Protein AF-A0AAW0B1I1-F1 (afdb_monomer_lite)

Sequence (130 aa):
MSIHSRFLAHSRILTRIPTGNLPRPRKLSTVSPAPPNAPSHIRRNTFLAVTLFTAISAYTIGSLFPPPPVSLLFPCPAPPPPSDPNSPESQAYIADLEQQLVNLPLLQKLRESPDVHEWYEGRPFQKNNA

Radius of gyration: 44.17 Å; chains: 1; bounding box: 89×67×112 Å

pLDDT: mean 75.12, std 15.87, range [38.19, 96.69]

Secondary structure (DSSP, 8-state):
-------------------------------PPPPP-PPPHHHHHHHHHHHHHHHHHHHHHHHHS--HHHHHHSPPPPPPPPS-TTSHHHHHHHHHHHHHHHT-HHHHHHHTSTTHHHHTS--TT-----

Organism: NCBI:txid297713

Structure (mmCIF, N/CA/C/O backbone):
data_AF-A0AAW0B1I1-F1
#
_entry.id   AF-A0AAW0B1I1-F1
#
loop_
_atom_site.group_PDB
_atom_site.id
_atom_site.type_symbol
_atom_site.label_atom_id
_atom_site.label_alt_id
_atom_site.label_comp_id
_atom_site.label_asym_id
_atom_site.label_entity_id
_atom_site.label_seq_id
_atom_site.pdbx_PDB_ins_code
_atom_site.Cartn_x
_atom_site.Cartn_y
_atom_site.Cartn_z
_atom_site.occupancy
_atom_site.B_iso_or_equiv
_atom_site.auth_seq_id
_atom_site.auth_comp_id
_atom_site.auth_asym_id
_atom_site.auth_atom_id
_atom_site.pdbx_PDB_model_num
ATOM 1 N N . MET A 1 1 ? 24.475 -46.134 -42.202 1.00 45.03 1 MET A N 1
ATOM 2 C CA . MET A 1 1 ? 25.948 -46.278 -42.209 1.00 45.03 1 MET A CA 1
ATOM 3 C C . MET A 1 1 ? 26.363 -46.741 -43.594 1.00 45.03 1 MET A C 1
ATOM 5 O O . MET A 1 1 ? 25.943 -47.824 -43.955 1.00 45.03 1 MET A O 1
ATOM 9 N N . SER A 1 2 ? 27.093 -45.943 -44.376 1.00 38.19 2 SER A N 1
ATOM 10 C CA . SER A 1 2 ? 28.179 -46.430 -45.248 1.00 38.19 2 SER A CA 1
ATOM 11 C C . SER A 1 2 ? 28.756 -45.264 -46.051 1.00 38.19 2 SER A C 1
ATOM 13 O O . SER A 1 2 ? 28.039 -44.548 -46.744 1.00 38.19 2 SER A O 1
ATOM 15 N N . ILE A 1 3 ? 30.061 -45.075 -45.896 1.00 53.72 3 ILE A N 1
ATOM 16 C CA . ILE A 1 3 ? 30.907 -44.104 -46.579 1.00 53.72 3 ILE A CA 1
ATOM 17 C C . ILE A 1 3 ? 31.487 -44.820 -47.797 1.00 53.72 3 ILE A C 1
ATOM 19 O O . ILE A 1 3 ? 32.128 -45.860 -47.638 1.00 53.72 3 ILE A O 1
ATOM 23 N N . HIS A 1 4 ? 31.330 -44.258 -48.995 1.00 44.72 4 HIS A N 1
ATOM 24 C CA . HIS A 1 4 ? 32.096 -44.690 -50.163 1.00 44.72 4 HIS A CA 1
ATOM 25 C C . HIS A 1 4 ? 32.834 -43.520 -50.803 1.00 44.72 4 HIS A C 1
ATOM 27 O O . HIS A 1 4 ? 32.303 -42.724 -51.570 1.00 44.72 4 HIS A O 1
ATOM 33 N N . SER A 1 5 ? 34.108 -43.459 -50.442 1.00 50.38 5 SER A N 1
ATOM 34 C CA . SER A 1 5 ? 35.210 -42.891 -51.198 1.00 50.38 5 SER A CA 1
ATOM 35 C C . SER A 1 5 ? 35.617 -43.838 -52.338 1.00 50.38 5 SER A C 1
ATOM 37 O O . SER A 1 5 ? 35.646 -45.051 -52.132 1.00 50.38 5 SER A O 1
ATOM 39 N N . ARG A 1 6 ? 35.950 -43.277 -53.516 1.00 48.31 6 ARG A N 1
ATOM 40 C CA . ARG A 1 6 ? 36.874 -43.776 -54.577 1.00 48.31 6 ARG A CA 1
ATOM 41 C C . ARG A 1 6 ? 36.764 -42.828 -55.786 1.00 48.31 6 ARG A C 1
ATOM 43 O O . ARG A 1 6 ? 35.704 -42.722 -56.380 1.00 48.31 6 ARG A O 1
ATOM 50 N N . PHE A 1 7 ? 37.680 -41.875 -55.957 1.00 49.06 7 PHE A N 1
ATOM 51 C CA . PHE A 1 7 ? 38.948 -41.932 -56.710 1.00 49.06 7 PHE A CA 1
ATOM 52 C C . PHE A 1 7 ? 38.845 -42.349 -58.195 1.00 49.06 7 PHE A C 1
ATOM 54 O O . PHE A 1 7 ? 38.469 -43.471 -58.512 1.00 49.06 7 PHE A O 1
ATOM 61 N N . LEU A 1 8 ? 39.369 -41.434 -59.028 1.00 49.19 8 LEU A N 1
ATOM 62 C CA . LEU A 1 8 ? 39.986 -41.576 -60.358 1.00 49.19 8 LEU A CA 1
ATOM 63 C C . LEU A 1 8 ? 39.082 -41.609 -61.593 1.00 49.19 8 LEU A C 1
ATOM 65 O O . LEU A 1 8 ? 38.582 -42.647 -62.005 1.00 49.19 8 LEU A O 1
ATOM 69 N N . ALA A 1 9 ? 39.102 -40.488 -62.315 1.00 47.78 9 ALA A N 1
ATOM 70 C CA . ALA A 1 9 ? 39.114 -40.508 -63.769 1.00 47.78 9 ALA A CA 1
ATOM 71 C C . ALA A 1 9 ? 40.265 -39.626 -64.272 1.00 47.78 9 ALA A C 1
ATOM 73 O O . ALA A 1 9 ? 40.321 -38.424 -64.028 1.00 47.78 9 ALA A O 1
ATOM 74 N N . HIS A 1 10 ? 41.214 -40.287 -64.930 1.00 43.72 10 HIS A N 1
ATOM 75 C CA . HIS A 1 10 ? 42.269 -39.697 -65.738 1.00 43.72 10 HIS A CA 1
ATOM 76 C C . HIS A 1 10 ? 41.673 -38.987 -66.956 1.00 43.72 10 HIS A C 1
ATOM 78 O O . HIS A 1 10 ? 40.848 -39.571 -67.655 1.00 43.72 10 HIS A O 1
ATOM 84 N N . SER A 1 11 ? 42.216 -37.828 -67.324 1.00 51.34 11 SER A N 1
ATOM 85 C CA . SER A 1 11 ? 42.141 -37.362 -68.712 1.00 51.34 11 SER A CA 1
ATOM 86 C C . SER A 1 11 ? 43.290 -36.417 -69.061 1.00 51.34 11 SER A C 1
ATOM 88 O O . SER A 1 11 ? 43.287 -35.237 -68.734 1.00 51.34 11 SER A O 1
ATOM 90 N N . ARG A 1 12 ? 44.278 -37.040 -69.707 1.00 48.59 12 ARG A N 1
ATOM 91 C CA . ARG A 1 12 ? 45.106 -36.615 -70.847 1.00 48.59 12 ARG A CA 1
ATOM 92 C C . ARG A 1 12 ? 45.430 -35.125 -71.034 1.00 48.59 12 ARG A C 1
ATOM 94 O O . ARG A 1 12 ? 44.590 -34.288 -71.336 1.00 48.59 12 ARG A O 1
ATOM 101 N N . ILE A 1 13 ? 46.742 -34.912 -71.011 1.00 57.28 13 ILE A N 1
ATOM 102 C CA . ILE A 1 13 ? 47.537 -33.797 -71.521 1.00 57.28 13 ILE A CA 1
ATOM 103 C C . ILE A 1 13 ? 47.164 -33.446 -72.968 1.00 57.28 13 ILE A C 1
ATOM 105 O O . ILE A 1 13 ? 47.219 -34.309 -73.843 1.00 57.28 13 ILE A O 1
ATOM 109 N N . LEU A 1 14 ? 46.928 -32.158 -73.223 1.00 57.06 14 LEU A N 1
ATOM 110 C CA . LEU A 1 14 ? 47.263 -31.511 -74.491 1.00 57.06 14 LEU A CA 1
ATOM 111 C C . LEU A 1 14 ? 47.944 -30.173 -74.193 1.00 57.06 14 LEU A C 1
ATO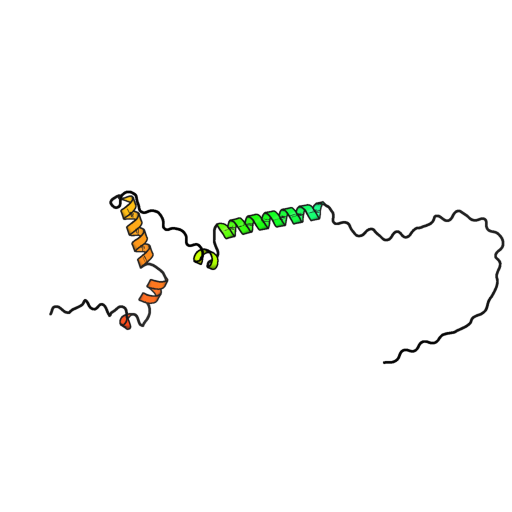M 113 O O . LEU A 1 14 ? 47.337 -29.208 -73.734 1.00 57.06 14 LEU A O 1
ATOM 117 N N . THR A 1 15 ? 49.247 -30.159 -74.438 1.00 55.84 15 THR A N 1
ATOM 118 C CA . THR A 1 15 ? 50.128 -28.999 -74.451 1.00 55.84 15 THR A CA 1
ATOM 119 C C . THR A 1 15 ? 49.766 -28.095 -75.626 1.00 55.84 15 THR A C 1
ATOM 121 O O . THR A 1 15 ? 49.928 -28.460 -76.788 1.00 55.84 15 THR A O 1
ATOM 124 N N . ARG A 1 16 ? 49.310 -26.877 -75.329 1.00 45.31 16 ARG A N 1
ATOM 125 C CA . ARG A 1 16 ? 49.241 -25.785 -76.304 1.00 45.31 16 ARG A CA 1
ATOM 126 C C . ARG A 1 16 ? 50.045 -24.625 -75.736 1.00 45.31 16 ARG A C 1
ATOM 128 O O . ARG A 1 16 ? 49.698 -24.103 -74.684 1.00 45.31 16 ARG A O 1
ATOM 135 N N . ILE A 1 17 ? 51.140 -24.276 -76.404 1.00 62.25 17 ILE A N 1
ATOM 136 C CA . ILE A 1 17 ? 51.983 -23.124 -76.073 1.00 62.25 17 ILE A CA 1
ATOM 137 C C . ILE A 1 17 ? 51.403 -21.922 -76.830 1.00 62.25 17 ILE A C 1
ATOM 139 O O . ILE A 1 17 ? 51.492 -21.905 -78.059 1.00 62.25 17 ILE A O 1
ATOM 143 N N . PRO A 1 18 ? 50.781 -20.934 -76.162 1.00 60.03 18 PRO A N 1
ATOM 144 C CA . PRO A 1 18 ? 50.466 -19.669 -76.799 1.00 60.03 18 PRO A CA 1
ATOM 145 C C . PRO A 1 18 ? 51.713 -18.781 -76.818 1.00 60.03 18 PRO A C 1
ATOM 147 O O . PRO A 1 18 ? 52.298 -18.441 -75.790 1.00 60.03 18 PRO A O 1
ATOM 150 N N . THR A 1 19 ? 52.106 -18.419 -78.030 1.00 60.44 19 THR A N 1
ATOM 151 C CA . THR A 1 19 ? 53.072 -17.379 -78.351 1.00 60.44 19 THR A CA 1
ATOM 152 C C . THR A 1 19 ? 52.604 -16.013 -77.837 1.00 60.44 19 THR A C 1
ATOM 154 O O . THR A 1 19 ? 51.440 -15.647 -77.963 1.00 60.44 19 THR A O 1
ATOM 157 N N . GLY A 1 20 ? 53.555 -15.293 -77.235 1.00 57.00 20 GLY A N 1
ATOM 158 C CA . GLY A 1 20 ? 53.631 -13.843 -77.033 1.00 57.00 20 GLY A CA 1
ATOM 159 C C . GLY A 1 20 ? 52.341 -13.025 -76.970 1.00 57.00 20 GLY A C 1
ATOM 160 O O . GLY A 1 20 ? 51.824 -12.597 -77.993 1.00 57.00 20 GLY A O 1
ATOM 161 N N . ASN A 1 21 ? 51.955 -12.644 -75.752 1.00 55.19 21 ASN A N 1
ATOM 162 C CA . ASN A 1 21 ? 51.314 -11.358 -75.487 1.00 55.19 21 ASN A CA 1
ATOM 163 C C . ASN A 1 21 ? 51.967 -10.753 -74.241 1.00 55.19 21 ASN A C 1
ATOM 165 O O . ASN A 1 21 ? 52.021 -11.388 -73.187 1.00 55.19 21 ASN A O 1
ATOM 169 N N . LEU A 1 22 ? 52.503 -9.540 -74.384 1.00 67.19 22 LEU A N 1
ATOM 170 C CA . LEU A 1 22 ? 53.145 -8.794 -73.303 1.00 67.19 22 LEU A CA 1
ATOM 171 C C . LEU A 1 22 ? 52.166 -8.622 -72.123 1.00 67.19 22 LEU A C 1
ATOM 173 O O . LEU A 1 22 ? 50.988 -8.322 -72.346 1.00 67.19 22 LEU A O 1
ATOM 177 N N . PRO A 1 23 ? 52.614 -8.796 -70.867 1.00 56.56 23 PRO A N 1
ATOM 178 C CA . PRO A 1 23 ? 51.740 -8.688 -69.711 1.00 56.56 23 PRO A CA 1
ATOM 179 C C . PRO A 1 23 ? 51.310 -7.232 -69.505 1.00 56.56 23 PRO A C 1
ATOM 181 O O . PRO A 1 23 ? 52.054 -6.394 -69.001 1.00 56.56 23 PRO A O 1
ATOM 184 N N . ARG A 1 24 ? 50.058 -6.937 -69.859 1.00 65.75 24 ARG A N 1
ATOM 185 C CA . ARG A 1 24 ? 49.326 -5.776 -69.343 1.00 65.75 24 ARG A CA 1
ATOM 186 C C . ARG A 1 24 ? 49.258 -5.911 -67.813 1.00 65.75 24 ARG A C 1
ATOM 188 O O . ARG A 1 24 ? 48.870 -6.985 -67.346 1.00 65.75 24 ARG A O 1
ATOM 195 N N . PRO A 1 25 ? 49.594 -4.880 -67.018 1.00 60.81 25 PRO A N 1
ATOM 196 C CA . PRO A 1 25 ? 49.543 -4.984 -65.565 1.00 60.81 25 PRO A CA 1
ATOM 197 C C . PRO A 1 25 ? 48.112 -5.306 -65.120 1.00 60.81 25 PRO A C 1
ATOM 199 O O . PRO A 1 25 ? 47.187 -4.503 -65.266 1.00 60.81 25 PRO A O 1
ATOM 202 N N . ARG A 1 26 ? 47.931 -6.526 -64.605 1.00 60.88 26 ARG A N 1
ATOM 203 C CA . ARG A 1 26 ? 46.714 -6.982 -63.931 1.00 60.88 26 ARG A CA 1
ATOM 204 C C . ARG A 1 26 ? 46.569 -6.157 -62.656 1.00 60.88 26 ARG A C 1
ATOM 206 O O . ARG A 1 26 ? 47.389 -6.278 -61.751 1.00 60.88 26 ARG A O 1
ATOM 213 N N . LYS A 1 27 ? 45.523 -5.335 -62.567 1.00 61.44 27 LYS A N 1
ATOM 214 C CA . LYS A 1 27 ? 45.090 -4.796 -61.275 1.00 61.44 27 LYS A CA 1
ATOM 215 C C . LYS A 1 27 ? 44.652 -5.981 -60.412 1.00 61.44 27 LYS A C 1
ATOM 217 O O . LYS A 1 27 ? 43.741 -6.713 -60.792 1.00 61.44 27 LYS A O 1
ATOM 222 N N . LEU A 1 28 ? 45.344 -6.192 -59.294 1.00 64.69 28 LEU A N 1
ATOM 223 C CA . LEU A 1 28 ? 44.969 -7.157 -58.267 1.00 64.69 28 LEU A CA 1
ATOM 224 C C . LEU A 1 28 ? 43.636 -6.706 -57.649 1.00 64.69 28 LEU A C 1
ATOM 226 O O . LEU A 1 28 ? 43.588 -5.715 -56.924 1.00 64.69 28 LEU A O 1
ATOM 230 N N . SER A 1 29 ? 42.551 -7.416 -57.938 1.00 59.50 29 SER A N 1
ATOM 231 C CA . SER A 1 29 ? 41.303 -7.291 -57.186 1.00 59.50 29 SER A CA 1
ATOM 232 C C . SER A 1 29 ? 41.403 -8.197 -55.964 1.00 59.50 29 SER A C 1
ATOM 234 O O . SER A 1 29 ? 41.075 -9.379 -56.028 1.00 59.50 29 SER A O 1
ATOM 236 N N . THR A 1 30 ? 41.896 -7.653 -54.852 1.00 62.72 30 THR A N 1
ATOM 237 C CA . THR A 1 30 ? 41.700 -8.269 -53.537 1.00 62.72 30 THR A CA 1
ATOM 238 C C . THR A 1 30 ? 40.200 -8.261 -53.250 1.00 62.72 30 THR A C 1
ATOM 240 O O . THR A 1 30 ? 39.590 -7.197 -53.142 1.00 62.72 30 THR A O 1
ATOM 243 N N . VAL A 1 31 ? 39.590 -9.444 -53.145 1.00 65.94 31 VAL A N 1
ATOM 244 C CA . VAL A 1 31 ? 38.289 -9.595 -52.485 1.00 65.94 31 VAL A CA 1
ATOM 245 C C . VAL A 1 31 ? 38.554 -9.376 -51.002 1.00 65.94 31 VAL A C 1
ATOM 247 O O . VAL A 1 31 ? 38.987 -10.276 -50.288 1.00 65.9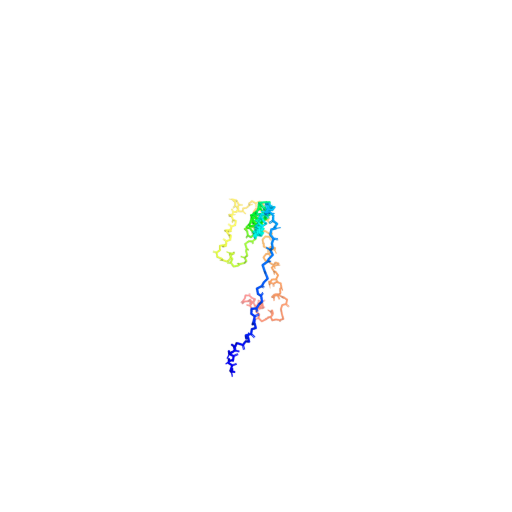4 31 VAL A O 1
ATOM 250 N N . SER A 1 32 ? 38.386 -8.134 -50.559 1.00 61.44 32 SER A N 1
ATOM 251 C CA . SER A 1 32 ? 38.333 -7.818 -49.138 1.00 61.44 32 SER A CA 1
ATOM 252 C C . SER A 1 32 ? 37.014 -8.388 -48.601 1.00 61.44 32 SER A C 1
ATOM 254 O O . SER A 1 32 ? 35.963 -8.048 -49.155 1.00 61.44 32 SER A O 1
ATOM 256 N N . PRO A 1 33 ? 37.018 -9.281 -47.591 1.00 68.38 33 PRO A N 1
ATOM 257 C CA . PRO A 1 33 ? 35.781 -9.640 -46.914 1.00 68.38 33 PRO A CA 1
ATOM 258 C C . PRO A 1 33 ? 35.189 -8.355 -46.334 1.00 68.38 33 PRO A C 1
ATOM 260 O O . PRO A 1 33 ? 35.897 -7.586 -45.684 1.00 68.38 33 PRO A O 1
ATOM 263 N N . ALA A 1 34 ? 33.912 -8.101 -46.628 1.00 67.69 34 ALA A N 1
ATOM 264 C CA . ALA A 1 34 ? 33.212 -6.928 -46.125 1.00 67.69 34 ALA A CA 1
ATOM 265 C C . ALA A 1 34 ? 33.439 -6.808 -44.605 1.00 67.69 34 ALA A C 1
ATOM 267 O O . ALA A 1 34 ? 33.306 -7.817 -43.902 1.00 67.69 34 ALA A O 1
ATOM 268 N N . PRO A 1 35 ? 33.805 -5.623 -44.083 1.00 67.69 35 PRO A N 1
ATOM 269 C CA . PRO A 1 35 ? 33.962 -5.452 -42.648 1.00 67.69 35 PRO A CA 1
ATOM 270 C C . PRO A 1 35 ? 32.636 -5.818 -41.961 1.00 67.69 35 PRO A C 1
ATOM 272 O O . PRO A 1 35 ? 31.574 -5.441 -42.469 1.00 67.69 35 PRO A O 1
ATOM 275 N N . PRO A 1 36 ? 32.653 -6.551 -40.831 1.00 69.69 36 PRO A N 1
ATOM 276 C CA . PRO A 1 36 ? 31.437 -6.776 -40.063 1.00 69.69 36 PRO A CA 1
ATOM 277 C C . PRO A 1 36 ? 30.844 -5.409 -39.723 1.00 69.69 36 PRO A C 1
ATOM 279 O O . PRO A 1 36 ? 31.567 -4.534 -39.249 1.00 69.69 36 PRO A O 1
ATOM 282 N N . ASN A 1 37 ? 29.556 -5.210 -40.022 1.00 64.81 37 ASN A N 1
ATOM 283 C CA . ASN A 1 37 ? 28.835 -3.963 -39.774 1.00 64.81 37 ASN A CA 1
ATOM 284 C C . ASN A 1 37 ? 29.066 -3.513 -38.324 1.00 64.81 37 ASN A C 1
ATOM 286 O O . ASN A 1 37 ? 28.432 -4.026 -37.401 1.00 64.81 37 ASN A O 1
ATOM 290 N N . ALA A 1 38 ? 29.994 -2.576 -38.119 1.00 66.00 38 ALA A N 1
ATOM 291 C CA . ALA A 1 38 ? 30.262 -2.023 -36.807 1.00 66.00 38 ALA A CA 1
ATOM 292 C C . ALA A 1 38 ? 28.976 -1.318 -36.352 1.00 66.00 38 ALA A C 1
ATOM 294 O O . ALA A 1 38 ? 28.449 -0.485 -37.099 1.00 66.00 38 ALA A O 1
ATOM 295 N N . PRO A 1 39 ? 28.415 -1.662 -35.180 1.00 63.16 39 PRO A N 1
ATOM 296 C CA . PRO A 1 39 ? 27.209 -1.009 -34.704 1.00 63.16 39 PRO A CA 1
ATOM 297 C C . PRO A 1 39 ? 27.491 0.487 -34.618 1.00 63.16 39 PRO A C 1
ATOM 299 O O . PRO A 1 39 ? 28.443 0.913 -33.960 1.00 63.16 39 PRO A O 1
ATOM 302 N N . SER A 1 40 ? 26.687 1.287 -35.320 1.00 72.19 40 SER A N 1
ATOM 303 C CA . SER A 1 40 ? 26.876 2.731 -35.319 1.00 72.19 40 SER A CA 1
ATOM 304 C C . SER A 1 40 ? 26.815 3.234 -33.876 1.00 72.19 40 SER A C 1
ATOM 306 O O . SER A 1 40 ? 25.918 2.863 -33.115 1.00 72.19 40 SER A O 1
ATOM 308 N N . HIS A 1 41 ? 27.779 4.069 -33.479 1.00 74.25 41 HIS A N 1
ATOM 309 C CA . HIS A 1 41 ? 27.875 4.624 -32.121 1.00 74.25 41 HIS A CA 1
ATOM 310 C C . HIS A 1 41 ? 26.552 5.243 -31.639 1.00 74.25 41 HIS A C 1
ATOM 312 O O . HIS A 1 41 ? 26.230 5.187 -30.456 1.00 74.25 41 HIS A O 1
ATOM 318 N N . ILE A 1 42 ? 25.749 5.744 -32.582 1.00 76.44 42 ILE A N 1
ATOM 319 C CA . ILE A 1 42 ? 24.394 6.254 -32.370 1.00 76.44 42 ILE A CA 1
ATOM 320 C C . ILE A 1 42 ? 23.480 5.179 -31.764 1.00 76.44 42 ILE A C 1
ATOM 322 O O . ILE A 1 42 ? 22.884 5.421 -30.722 1.00 76.44 42 ILE A O 1
ATOM 326 N N . ARG A 1 43 ? 23.417 3.966 -32.336 1.00 81.19 43 ARG A N 1
ATOM 327 C CA . ARG A 1 43 ? 22.556 2.879 -31.825 1.00 81.19 43 ARG A CA 1
ATOM 328 C C . ARG A 1 43 ? 22.950 2.445 -30.415 1.00 81.19 43 ARG A C 1
ATOM 330 O O . ARG A 1 43 ? 22.080 2.184 -29.589 1.00 81.19 43 ARG A O 1
ATOM 337 N N . ARG A 1 44 ? 24.255 2.407 -30.126 1.00 83.62 44 ARG A N 1
ATOM 338 C CA . ARG A 1 44 ? 24.772 2.080 -28.790 1.00 83.62 44 ARG A CA 1
ATOM 339 C C . ARG A 1 44 ? 24.389 3.147 -27.765 1.00 83.62 44 ARG A C 1
ATOM 341 O O . ARG A 1 44 ? 23.916 2.805 -26.687 1.00 83.62 44 ARG A O 1
ATOM 348 N N . ASN A 1 45 ? 24.560 4.425 -28.103 1.00 87.12 45 ASN A N 1
ATOM 349 C CA . ASN A 1 45 ? 24.229 5.525 -27.198 1.00 87.12 45 ASN A CA 1
ATOM 350 C C . ASN A 1 45 ? 22.718 5.616 -26.946 1.00 87.12 45 ASN A C 1
ATOM 352 O O . ASN A 1 45 ? 22.311 5.827 -25.807 1.00 87.12 45 ASN A O 1
ATOM 356 N N . THR A 1 46 ? 21.885 5.384 -27.966 1.00 88.94 46 THR A N 1
ATOM 357 C CA . THR A 1 46 ? 20.426 5.313 -27.796 1.00 88.94 46 THR A CA 1
ATOM 358 C C . THR A 1 46 ? 20.023 4.154 -26.887 1.00 88.94 46 THR A C 1
ATOM 360 O O . THR A 1 46 ? 19.218 4.351 -25.984 1.00 88.94 46 THR A O 1
ATOM 363 N N . PHE A 1 47 ? 20.607 2.964 -27.064 1.00 92.31 47 PHE A N 1
ATOM 364 C CA . PHE A 1 47 ? 20.317 1.816 -26.200 1.00 92.31 47 PHE A CA 1
ATOM 365 C C . PHE A 1 47 ? 20.684 2.082 -24.732 1.00 92.31 47 PHE A C 1
ATOM 367 O O . PHE A 1 47 ? 19.895 1.789 -23.833 1.00 92.31 47 PHE A O 1
ATOM 374 N N . LEU A 1 48 ? 21.851 2.688 -24.487 1.00 92.81 48 LEU A N 1
ATOM 375 C CA . LEU A 1 48 ? 22.272 3.079 -23.140 1.00 92.81 48 LEU A CA 1
ATOM 376 C C . LEU A 1 48 ? 21.325 4.119 -22.528 1.00 92.81 48 LEU A C 1
ATOM 378 O O . LEU A 1 48 ? 20.913 3.959 -21.382 1.00 92.81 48 LEU A O 1
ATOM 382 N N . ALA A 1 49 ? 20.940 5.142 -23.295 1.00 93.56 49 ALA A N 1
ATOM 383 C CA . ALA A 1 49 ? 20.021 6.178 -22.830 1.00 93.56 49 ALA A CA 1
ATOM 384 C C . ALA A 1 49 ? 18.643 5.606 -22.467 1.00 93.56 49 ALA A C 1
ATOM 386 O O . ALA A 1 49 ? 18.120 5.910 -21.397 1.00 93.56 49 ALA A O 1
ATOM 387 N N . VAL A 1 50 ? 18.086 4.733 -23.313 1.00 96.00 50 VAL A N 1
ATOM 388 C CA . VAL A 1 50 ? 16.804 4.064 -23.046 1.00 96.00 50 VAL A CA 1
ATOM 389 C C . VAL A 1 50 ? 16.906 3.189 -21.801 1.00 96.00 50 VAL A C 1
ATOM 391 O O . VAL A 1 50 ? 16.061 3.296 -20.922 1.00 96.00 50 VAL A O 1
ATOM 394 N N . THR A 1 51 ? 17.963 2.385 -21.676 1.00 95.62 51 THR A N 1
ATOM 395 C CA . THR A 1 51 ? 18.142 1.490 -20.521 1.00 95.62 51 THR A CA 1
ATOM 396 C C . THR A 1 51 ? 18.237 2.271 -19.212 1.00 95.62 51 THR A C 1
ATOM 398 O O . THR A 1 51 ? 17.576 1.917 -18.239 1.00 95.62 51 THR A O 1
ATOM 401 N N . LEU A 1 52 ? 19.019 3.355 -19.187 1.00 96.69 52 LEU A N 1
ATOM 402 C CA . LEU A 1 52 ? 19.141 4.217 -18.010 1.00 96.69 52 LEU A CA 1
ATOM 403 C C . LEU A 1 52 ? 17.812 4.884 -17.663 1.00 96.69 52 LEU A C 1
ATOM 405 O O . LEU A 1 52 ? 17.412 4.877 -16.501 1.00 96.69 52 LEU A O 1
ATOM 409 N N . PHE A 1 53 ? 17.107 5.418 -18.661 1.00 96.50 53 PHE A N 1
ATOM 410 C CA . PHE A 1 53 ? 15.808 6.041 -18.443 1.00 96.50 53 PHE A CA 1
ATOM 411 C C . PHE A 1 53 ? 14.791 5.039 -17.889 1.00 96.50 53 PHE A C 1
ATOM 413 O O . PHE A 1 53 ? 14.132 5.313 -16.888 1.00 96.50 53 PHE A O 1
ATOM 420 N N . THR A 1 54 ? 14.717 3.844 -18.479 1.00 95.69 54 THR A N 1
ATOM 421 C CA . THR A 1 54 ? 13.853 2.770 -17.993 1.00 95.69 54 THR A CA 1
ATOM 422 C C . THR A 1 54 ? 14.227 2.364 -16.571 1.00 95.69 54 THR A C 1
ATOM 424 O O . THR A 1 54 ? 13.339 2.283 -15.729 1.00 95.69 54 THR A O 1
ATOM 427 N N . ALA A 1 55 ? 15.512 2.192 -16.257 1.00 93.75 55 ALA A N 1
ATOM 428 C CA . ALA A 1 55 ? 15.955 1.842 -14.909 1.00 93.75 55 ALA A CA 1
ATOM 429 C C . ALA A 1 55 ? 15.574 2.910 -13.869 1.00 93.75 55 ALA A C 1
ATOM 431 O O . ALA A 1 55 ? 15.035 2.570 -12.818 1.00 93.75 55 ALA A O 1
ATOM 432 N N . ILE A 1 56 ? 15.781 4.195 -14.175 1.00 95.75 56 ILE A N 1
ATOM 433 C CA . ILE A 1 56 ? 15.399 5.305 -13.289 1.00 95.75 56 ILE A CA 1
ATOM 434 C C . ILE A 1 56 ? 13.875 5.357 -13.121 1.00 95.75 56 ILE A C 1
ATOM 436 O O . ILE A 1 56 ? 13.384 5.490 -12.000 1.00 95.75 56 ILE A O 1
ATOM 440 N N . SER A 1 57 ? 13.109 5.204 -14.205 1.00 94.12 57 SER A N 1
ATOM 441 C CA . SER A 1 57 ? 11.641 5.177 -14.139 1.00 94.12 57 SER A CA 1
ATOM 442 C C . SER A 1 57 ? 11.115 3.991 -13.321 1.00 94.12 57 SER A C 1
ATOM 444 O O . SER A 1 57 ? 10.241 4.154 -12.477 1.00 94.12 57 SER A O 1
ATOM 446 N N . ALA A 1 58 ? 11.698 2.804 -13.491 1.00 90.25 58 ALA A N 1
ATOM 447 C CA . ALA A 1 58 ? 11.308 1.613 -12.749 1.00 90.25 58 ALA A CA 1
ATOM 448 C C . ALA A 1 58 ? 11.674 1.737 -11.264 1.00 90.25 58 ALA A C 1
ATOM 450 O O . ALA A 1 58 ? 10.873 1.378 -10.406 1.00 90.25 58 ALA A O 1
ATOM 451 N N . TYR A 1 59 ? 12.848 2.296 -10.953 1.00 88.75 59 TYR A N 1
ATOM 452 C CA . TYR A 1 59 ? 13.273 2.559 -9.579 1.00 88.75 59 TYR A CA 1
ATOM 453 C C . TYR A 1 59 ? 12.378 3.593 -8.892 1.00 88.75 59 TYR A C 1
ATOM 455 O O . TYR A 1 59 ? 11.957 3.389 -7.759 1.00 88.75 59 TYR A O 1
ATOM 463 N N . THR A 1 60 ? 12.050 4.688 -9.577 1.00 93.19 60 THR A N 1
ATOM 464 C CA . THR A 1 60 ? 11.177 5.733 -9.022 1.00 93.19 60 THR A CA 1
ATOM 465 C C . THR A 1 60 ? 9.764 5.212 -8.773 1.00 93.19 60 THR A C 1
ATOM 467 O O . THR A 1 60 ? 9.255 5.380 -7.668 1.00 93.19 60 THR A O 1
ATOM 470 N N . ILE A 1 61 ? 9.158 4.511 -9.738 1.00 91.00 61 ILE A N 1
ATOM 471 C CA . ILE A 1 61 ? 7.817 3.924 -9.576 1.00 91.00 61 ILE A CA 1
ATOM 472 C C . ILE A 1 61 ? 7.817 2.836 -8.492 1.00 91.00 61 ILE A C 1
ATOM 474 O O . ILE A 1 61 ? 6.936 2.835 -7.636 1.00 91.00 61 ILE A O 1
ATOM 478 N N . GLY A 1 62 ? 8.811 1.942 -8.487 1.00 82.19 62 GLY A N 1
ATOM 479 C CA . GLY A 1 62 ? 8.915 0.865 -7.496 1.00 82.19 62 GLY A CA 1
ATOM 480 C C . GLY A 1 62 ? 9.243 1.349 -6.080 1.00 82.19 62 GLY A C 1
ATOM 481 O O . GLY A 1 62 ? 8.869 0.692 -5.114 1.00 82.19 62 GLY A O 1
ATOM 482 N N . SER A 1 63 ? 9.912 2.497 -5.947 1.00 82.75 63 SER A N 1
ATOM 483 C CA . SER A 1 63 ? 10.178 3.137 -4.653 1.00 82.75 63 SER A CA 1
ATOM 484 C C . SER A 1 63 ? 8.942 3.862 -4.110 1.00 82.75 63 SER A C 1
ATOM 486 O O . SER A 1 63 ? 8.653 3.771 -2.920 1.00 82.75 63 SER A O 1
ATOM 488 N N . LEU A 1 64 ? 8.175 4.540 -4.978 1.00 84.12 64 LEU A N 1
ATOM 489 C CA . LEU A 1 64 ? 6.947 5.238 -4.576 1.00 84.12 64 LEU A CA 1
ATOM 490 C C . LEU A 1 64 ? 5.817 4.262 -4.209 1.00 84.12 64 LEU A C 1
ATOM 492 O O . LEU A 1 64 ? 5.013 4.545 -3.325 1.00 84.12 64 LEU A O 1
ATOM 496 N N . PHE A 1 65 ? 5.774 3.112 -4.881 1.00 78.88 65 PHE A N 1
ATOM 497 C CA . PHE A 1 65 ? 4.810 2.045 -4.637 1.00 78.88 65 PHE A CA 1
ATOM 498 C C . PHE A 1 65 ? 5.558 0.746 -4.330 1.00 78.88 65 PHE A C 1
ATOM 500 O O . PHE A 1 65 ? 5.708 -0.093 -5.226 1.00 78.88 65 PHE A O 1
ATOM 507 N N . PRO A 1 66 ? 6.053 0.567 -3.087 1.00 78.94 66 PRO A N 1
ATOM 508 C CA . PRO A 1 66 ? 6.743 -0.657 -2.726 1.00 78.94 66 PRO A CA 1
ATOM 509 C C . PRO A 1 66 ? 5.802 -1.846 -2.965 1.00 78.94 66 PRO A C 1
ATOM 511 O O . PRO A 1 66 ? 4.658 -1.834 -2.500 1.00 78.94 66 PRO A O 1
ATOM 514 N N . PRO A 1 67 ? 6.236 -2.872 -3.714 1.00 79.44 67 PRO A N 1
ATOM 515 C CA . PRO A 1 67 ? 5.409 -4.043 -3.940 1.00 79.44 67 PRO A CA 1
ATOM 516 C C . PRO A 1 67 ? 5.132 -4.751 -2.600 1.00 79.44 67 PRO A C 1
ATOM 518 O O . PRO A 1 67 ? 6.000 -4.739 -1.719 1.00 79.44 67 PRO A O 1
ATOM 521 N N . PRO A 1 68 ? 3.975 -5.425 -2.443 1.00 75.88 68 PRO A N 1
ATOM 522 C CA . PRO A 1 68 ? 3.519 -5.954 -1.153 1.00 75.88 68 PRO A CA 1
ATOM 523 C C . PRO A 1 68 ? 4.554 -6.765 -0.349 1.00 75.88 68 PRO A C 1
ATOM 525 O O . PRO A 1 68 ? 4.623 -6.578 0.865 1.00 75.88 68 PRO A O 1
ATOM 528 N N . PRO A 1 69 ? 5.411 -7.612 -0.960 1.00 79.50 69 PRO A N 1
ATOM 529 C CA . PRO A 1 69 ? 6.431 -8.349 -0.211 1.00 79.50 69 PRO A CA 1
ATOM 530 C C . PRO A 1 69 ? 7.471 -7.449 0.471 1.00 79.50 69 PRO A C 1
ATOM 532 O O . PRO A 1 69 ? 7.945 -7.771 1.555 1.00 79.50 69 PRO A O 1
ATOM 535 N N . VAL A 1 70 ? 7.825 -6.318 -0.145 1.00 77.81 70 VAL A N 1
ATOM 536 C CA . VAL A 1 70 ? 8.812 -5.375 0.404 1.00 77.81 70 VAL A CA 1
ATOM 537 C C . VAL A 1 70 ? 8.194 -4.569 1.545 1.00 77.81 70 VAL A C 1
ATOM 539 O O . VAL A 1 70 ? 8.847 -4.367 2.566 1.00 77.81 70 VAL A O 1
ATOM 542 N N . SER A 1 71 ? 6.918 -4.192 1.421 1.00 77.06 71 SER A N 1
ATOM 543 C CA . SER A 1 71 ? 6.165 -3.524 2.491 1.00 77.06 71 SER A CA 1
ATOM 544 C C . SER A 1 71 ? 5.997 -4.388 3.745 1.00 77.06 71 SER A C 1
ATOM 546 O O . SER A 1 71 ? 5.895 -3.844 4.839 1.00 77.06 71 SER A O 1
ATOM 548 N N . LEU A 1 72 ? 5.989 -5.721 3.609 1.00 78.56 72 LEU A N 1
ATOM 549 C CA . LEU A 1 72 ? 5.961 -6.636 4.757 1.00 78.56 72 LEU A CA 1
ATOM 550 C C . LEU A 1 72 ? 7.297 -6.682 5.510 1.00 78.56 72 LEU A C 1
ATOM 552 O O . LEU A 1 72 ? 7.301 -6.820 6.730 1.00 78.56 72 LEU A O 1
ATOM 556 N N . LEU A 1 73 ? 8.424 -6.572 4.800 1.00 84.69 73 LEU A N 1
ATOM 557 C CA . LEU A 1 73 ? 9.756 -6.559 5.415 1.00 84.69 73 LEU A CA 1
ATOM 558 C C . LEU A 1 73 ? 10.077 -5.208 6.065 1.00 84.69 73 LEU A C 1
ATOM 560 O O . LEU A 1 73 ? 10.780 -5.164 7.074 1.00 84.69 73 LEU A O 1
ATOM 564 N N . PHE A 1 74 ? 9.556 -4.120 5.495 1.00 80.75 74 PHE A N 1
ATOM 565 C CA . PHE A 1 74 ? 9.809 -2.751 5.937 1.00 80.75 74 PHE A CA 1
ATOM 566 C C . PHE A 1 74 ? 8.487 -1.986 6.080 1.00 80.75 74 PHE A C 1
ATOM 568 O O . PHE A 1 74 ? 8.123 -1.211 5.190 1.00 80.75 74 PHE A O 1
ATOM 575 N N . PRO A 1 75 ? 7.740 -2.205 7.177 1.00 78.50 75 PRO A N 1
ATOM 576 C CA . PRO A 1 75 ? 6.516 -1.460 7.421 1.00 78.50 75 PRO A CA 1
ATOM 577 C C . PRO A 1 75 ? 6.829 0.029 7.600 1.00 78.50 75 PRO A C 1
ATOM 579 O O . PRO A 1 75 ? 7.813 0.401 8.244 1.00 78.50 75 PRO A O 1
ATOM 582 N N . CYS A 1 76 ? 5.979 0.888 7.034 1.00 75.19 76 CYS A N 1
ATOM 583 C CA . CYS A 1 76 ? 6.086 2.328 7.244 1.00 75.19 76 CYS A CA 1
ATOM 584 C C . CYS A 1 76 ? 5.880 2.627 8.741 1.00 75.19 76 CYS A C 1
ATOM 586 O O . CYS A 1 76 ? 4.931 2.094 9.327 1.00 75.19 76 CYS A O 1
ATOM 588 N N . PRO A 1 77 ? 6.742 3.438 9.383 1.00 80.19 77 PRO A N 1
ATOM 589 C CA . PRO A 1 77 ? 6.522 3.843 10.763 1.00 80.19 77 PRO A CA 1
ATOM 590 C C . PRO A 1 77 ? 5.183 4.573 10.877 1.00 80.19 77 PRO A C 1
ATOM 592 O O . PRO A 1 77 ? 4.825 5.376 10.015 1.00 80.19 77 PRO A O 1
ATOM 595 N N . ALA A 1 78 ? 4.441 4.287 11.947 1.00 81.38 78 ALA A N 1
ATOM 596 C CA . ALA A 1 78 ? 3.209 5.006 12.231 1.00 81.38 78 ALA A CA 1
ATOM 597 C C . ALA A 1 78 ? 3.500 6.516 12.339 1.00 81.38 78 ALA A C 1
ATOM 599 O O . ALA A 1 78 ? 4.566 6.891 12.846 1.00 81.38 78 ALA A O 1
ATOM 600 N N . PRO A 1 79 ? 2.584 7.385 11.870 1.00 80.81 79 PRO A N 1
ATOM 601 C CA . PRO A 1 79 ? 2.741 8.820 12.050 1.00 80.81 79 PRO A CA 1
ATOM 602 C C . PRO A 1 79 ? 2.898 9.143 13.543 1.00 80.81 79 PRO A C 1
ATOM 604 O O . PRO A 1 79 ? 2.300 8.460 14.384 1.00 80.81 79 PRO A O 1
ATOM 607 N N . PRO A 1 80 ? 3.714 10.154 13.892 1.00 81.00 80 PRO A N 1
ATOM 608 C CA . PRO A 1 80 ? 3.863 10.557 15.279 1.00 81.00 80 PRO A CA 1
ATOM 609 C C . PRO A 1 80 ? 2.500 10.980 15.841 1.00 81.00 80 PRO A C 1
ATOM 611 O O . PRO A 1 80 ? 1.672 11.522 15.101 1.00 81.00 80 PRO A O 1
ATOM 614 N N . PRO A 1 81 ? 2.250 10.742 17.138 1.00 80.56 81 PRO A N 1
ATOM 615 C CA . PRO A 1 81 ? 1.024 11.206 17.760 1.00 80.56 81 PRO A CA 1
ATOM 616 C C . PRO A 1 81 ? 0.932 12.738 17.663 1.00 80.56 81 PRO A C 1
ATOM 618 O O . PRO A 1 81 ? 1.967 13.416 17.667 1.00 80.56 81 PRO A O 1
ATOM 621 N N . PRO A 1 82 ? -0.286 13.298 17.592 1.00 83.19 82 PRO A N 1
ATOM 622 C CA . PRO A 1 82 ? -0.470 14.741 17.628 1.00 83.19 82 PRO A CA 1
ATOM 623 C C . PRO A 1 82 ? 0.114 15.319 18.923 1.00 83.19 82 PRO A C 1
ATOM 625 O O . PRO A 1 82 ? -0.028 14.730 19.996 1.00 83.19 82 PRO A O 1
ATOM 628 N N . SER A 1 83 ? 0.770 16.479 18.820 1.00 83.38 83 SER A N 1
ATOM 629 C CA . SER A 1 83 ? 1.468 17.125 19.944 1.00 83.38 83 SER A CA 1
ATOM 630 C C . SER A 1 83 ? 0.545 17.456 21.118 1.00 83.38 83 SER A C 1
ATOM 632 O O . SER A 1 83 ? 0.984 17.431 22.265 1.00 83.38 83 SER A O 1
ATOM 634 N N . ASP A 1 84 ? -0.724 17.761 20.833 1.00 87.44 84 ASP A N 1
ATOM 635 C CA . ASP A 1 84 ? -1.770 17.953 21.833 1.00 87.44 84 ASP A CA 1
ATOM 636 C C . ASP A 1 84 ? -2.970 17.046 21.506 1.00 87.44 84 ASP A C 1
ATOM 638 O O . ASP A 1 84 ? -3.616 17.242 20.466 1.00 87.44 84 ASP A O 1
ATOM 642 N N . PRO A 1 85 ? -3.295 16.067 22.371 1.00 83.00 85 PRO A N 1
ATOM 643 C CA . PRO A 1 85 ? -4.393 15.133 22.139 1.00 83.00 85 PRO A CA 1
ATOM 644 C C . PRO A 1 85 ? -5.766 15.813 22.101 1.00 83.00 85 PRO A C 1
ATOM 646 O O . PRO A 1 85 ? -6.663 15.310 21.425 1.00 83.00 85 PRO A O 1
ATOM 649 N N . ASN A 1 86 ? -5.932 16.952 22.781 1.00 89.19 86 ASN A N 1
ATOM 650 C CA . ASN A 1 86 ? -7.207 17.669 22.849 1.00 89.19 86 ASN A CA 1
ATOM 651 C C . ASN A 1 86 ? -7.344 18.759 21.779 1.00 89.19 86 ASN A C 1
ATOM 653 O O . ASN A 1 86 ? -8.369 19.441 21.737 1.00 89.19 86 ASN A O 1
ATOM 657 N N . SER A 1 87 ? -6.340 18.926 20.915 1.00 91.44 87 SER A N 1
ATOM 658 C CA . SER A 1 87 ? -6.425 19.865 19.800 1.00 91.44 87 SER A CA 1
ATOM 659 C C . SER A 1 87 ? -7.571 19.490 18.843 1.00 91.44 87 SER A C 1
ATOM 661 O O . SER A 1 87 ? -7.846 18.304 18.635 1.00 91.44 87 SER A O 1
ATOM 663 N N . PRO A 1 88 ? -8.246 20.476 18.222 1.00 91.75 88 PRO A N 1
ATOM 664 C CA . PRO A 1 88 ? -9.327 20.201 17.275 1.00 91.75 88 PRO A CA 1
ATOM 665 C C . PRO A 1 88 ? -8.846 19.394 16.058 1.00 91.75 88 PRO A C 1
ATOM 667 O O . PRO A 1 88 ? -9.597 18.581 15.527 1.00 91.75 88 PRO A O 1
ATOM 670 N N . GLU A 1 89 ? -7.584 19.565 15.647 1.00 86.88 89 GLU A N 1
ATOM 671 C CA . GLU A 1 89 ? -6.969 18.786 14.564 1.00 86.88 89 GLU A CA 1
ATOM 672 C C . GLU A 1 89 ? -6.800 17.307 14.942 1.00 86.88 89 GLU A C 1
ATOM 674 O O . GLU A 1 89 ? -7.145 16.431 14.150 1.00 86.88 89 GLU A O 1
ATOM 679 N N . SER A 1 90 ? -6.344 17.021 16.170 1.00 88.50 90 SER A N 1
ATOM 680 C CA . SER A 1 90 ? -6.244 15.655 16.708 1.00 88.50 90 SER A CA 1
ATOM 681 C C . SER A 1 90 ? -7.606 14.960 16.719 1.00 88.50 90 SER A C 1
ATOM 683 O O . SER A 1 90 ? -7.736 13.832 16.246 1.00 88.50 90 SER A O 1
ATOM 685 N N . GLN A 1 91 ? -8.648 15.652 17.189 1.00 91.69 91 GLN A N 1
ATOM 686 C CA . GLN A 1 91 ? -10.006 15.104 17.232 1.00 91.69 91 GLN A CA 1
ATOM 687 C C . GLN A 1 91 ? -10.567 14.828 15.832 1.00 91.69 91 GLN A C 1
ATOM 689 O O . GLN A 1 91 ? -11.152 13.770 15.609 1.00 91.69 91 GLN A O 1
ATOM 694 N N . ALA A 1 92 ? -10.362 15.746 14.882 1.00 91.25 92 ALA A N 1
ATOM 695 C CA . ALA A 1 92 ? -10.794 15.556 13.499 1.00 91.25 92 ALA A CA 1
ATOM 696 C C . ALA A 1 92 ? -10.090 14.359 12.839 1.00 91.25 92 ALA A C 1
ATOM 698 O O . ALA A 1 92 ? -10.737 13.556 12.169 1.00 91.25 92 ALA A O 1
ATOM 699 N N . TYR A 1 93 ? -8.784 14.209 13.076 1.00 89.62 93 TYR A N 1
ATOM 700 C CA . TYR A 1 93 ? -8.007 13.073 12.583 1.00 89.62 93 TYR A CA 1
ATOM 701 C C . TYR A 1 93 ? -8.477 11.741 13.181 1.00 89.62 93 TYR A C 1
ATOM 703 O O . TYR A 1 93 ? -8.634 10.760 12.457 1.00 89.62 93 TYR A O 1
ATOM 711 N N . ILE A 1 94 ? -8.750 11.701 14.488 1.00 91.25 94 ILE A N 1
ATOM 712 C CA . ILE A 1 94 ? -9.278 10.503 15.152 1.00 91.25 94 ILE A CA 1
ATOM 713 C C . ILE A 1 94 ? -10.656 10.139 14.592 1.00 91.25 94 ILE A C 1
ATOM 715 O O . ILE A 1 94 ? -10.880 8.977 14.272 1.00 91.25 94 ILE A O 1
ATOM 719 N N . ALA A 1 95 ? -11.551 11.113 14.416 1.00 92.88 95 ALA A N 1
ATOM 720 C CA . ALA A 1 95 ? -12.880 10.866 13.861 1.00 92.88 95 ALA A CA 1
ATOM 721 C C . ALA A 1 95 ? -12.818 10.288 12.433 1.00 92.88 95 ALA A C 1
ATOM 723 O O . ALA A 1 95 ? -13.544 9.345 12.114 1.00 92.88 95 ALA A O 1
ATOM 724 N N . ASP A 1 96 ? -11.920 10.806 11.589 1.00 93.69 96 ASP A N 1
ATOM 725 C CA . ASP A 1 96 ? -11.675 10.262 10.248 1.00 93.69 96 ASP A CA 1
ATOM 726 C C . ASP A 1 96 ? -11.110 8.832 10.313 1.00 93.69 96 ASP A C 1
ATOM 728 O O . ASP A 1 96 ? -11.607 7.930 9.636 1.00 93.69 96 ASP A O 1
ATOM 732 N N . LEU A 1 97 ? -10.138 8.573 11.194 1.00 91.44 97 LEU A N 1
ATOM 733 C CA . LEU A 1 97 ? -9.603 7.225 11.402 1.00 91.44 97 LEU A CA 1
ATOM 734 C C . LEU A 1 97 ? -10.668 6.235 11.878 1.00 91.44 97 LEU A C 1
ATOM 736 O O . LEU A 1 97 ? -10.737 5.118 11.365 1.00 91.44 97 LEU A O 1
ATOM 740 N N . GLU A 1 98 ? -11.504 6.617 12.840 1.00 94.50 98 GLU A N 1
ATOM 741 C CA . GLU A 1 98 ? -12.607 5.782 13.322 1.00 94.50 98 GLU A CA 1
ATOM 742 C C . GLU A 1 98 ? -13.579 5.460 12.186 1.00 94.50 98 GLU A C 1
ATOM 744 O O . GLU A 1 98 ? -13.968 4.301 12.001 1.00 94.50 98 GLU A O 1
ATOM 749 N N . GLN A 1 99 ? -13.906 6.458 11.365 1.00 94.88 99 GLN A N 1
ATOM 750 C CA . GLN A 1 99 ? -14.737 6.265 10.187 1.00 94.88 99 GLN A CA 1
ATOM 751 C C . GLN A 1 99 ? -14.083 5.301 9.186 1.00 94.88 99 GLN A C 1
ATOM 753 O O . GLN A 1 99 ? -14.763 4.417 8.659 1.00 94.88 99 GLN A O 1
ATOM 758 N N . GLN A 1 100 ? -12.782 5.421 8.925 1.00 94.00 100 GLN A N 1
ATOM 759 C CA . GLN A 1 100 ? -12.063 4.525 8.014 1.00 94.00 100 GLN A CA 1
ATOM 760 C C . GLN A 1 100 ? -12.001 3.091 8.549 1.00 94.00 100 GLN A C 1
ATOM 762 O O . GLN A 1 100 ? -12.278 2.147 7.806 1.00 94.00 100 GLN A O 1
ATOM 767 N N . LEU A 1 101 ? -11.699 2.920 9.838 1.00 92.38 101 LEU A N 1
ATOM 768 C CA . LEU A 1 101 ? -11.603 1.614 10.489 1.00 92.38 101 LEU A CA 1
ATOM 769 C C . LEU A 1 101 ? -12.941 0.877 10.474 1.00 92.38 101 LEU A C 1
ATOM 771 O O . LEU A 1 101 ? -12.982 -0.310 10.154 1.00 92.38 101 LEU A O 1
ATOM 775 N N . VAL A 1 102 ? -14.047 1.566 10.756 1.00 92.00 102 VAL A N 1
ATOM 776 C CA . VAL A 1 102 ? -15.388 0.961 10.713 1.00 92.00 102 VAL A CA 1
ATOM 777 C C . VAL A 1 102 ? -15.810 0.609 9.281 1.00 92.00 102 VAL A C 1
ATOM 779 O O . VAL A 1 102 ? -16.554 -0.354 9.081 1.00 92.00 102 VAL A O 1
ATOM 782 N N . ASN A 1 103 ? -15.319 1.345 8.280 1.00 94.06 103 ASN A N 1
ATOM 783 C CA . ASN A 1 103 ? -15.665 1.163 6.869 1.00 94.06 103 ASN A CA 1
ATOM 784 C C . ASN A 1 103 ? -14.684 0.285 6.080 1.00 94.06 103 ASN A C 1
ATOM 786 O O . ASN A 1 103 ? -14.748 0.246 4.850 1.00 94.06 103 ASN A O 1
ATOM 790 N N . LEU A 1 104 ? -13.804 -0.459 6.757 1.00 95.00 104 LEU A N 1
ATOM 791 C CA . LEU A 1 104 ? -12.895 -1.377 6.077 1.00 95.00 104 LEU A CA 1
ATOM 792 C C . LEU A 1 104 ? -13.682 -2.414 5.249 1.00 95.00 104 LEU A C 1
ATOM 794 O O . LEU A 1 104 ? -14.543 -3.106 5.799 1.00 95.00 104 LEU A O 1
ATOM 798 N N . PRO A 1 105 ? -13.362 -2.609 3.952 1.00 94.19 105 PRO A N 1
ATOM 799 C CA . PRO A 1 105 ? -14.122 -3.502 3.074 1.00 94.19 105 PRO A CA 1
ATOM 800 C C . PRO A 1 105 ? -14.209 -4.939 3.583 1.00 94.19 105 PRO A C 1
ATOM 802 O O . PRO A 1 105 ? -15.212 -5.617 3.384 1.00 94.19 105 PRO A O 1
ATOM 805 N N . LEU A 1 106 ? -13.152 -5.415 4.248 1.00 91.12 106 LEU A N 1
ATOM 806 C CA . LEU A 1 106 ? -13.140 -6.740 4.856 1.00 91.12 106 LEU A CA 1
ATOM 807 C C . LEU A 1 106 ? -14.161 -6.844 5.996 1.00 91.12 106 LEU A C 1
ATOM 809 O O . LEU A 1 106 ? -14.876 -7.836 6.074 1.00 91.12 106 LEU A O 1
ATOM 813 N N . LEU A 1 107 ? -14.265 -5.816 6.842 1.00 88.19 107 LEU A N 1
ATOM 814 C CA . LEU A 1 107 ? -15.236 -5.788 7.935 1.00 88.19 107 LEU A CA 1
ATOM 815 C C . LEU A 1 107 ? -16.668 -5.691 7.419 1.00 88.19 107 LEU A C 1
ATOM 817 O O . LEU A 1 107 ? -17.541 -6.340 7.981 1.00 88.19 107 LEU A O 1
ATOM 821 N N . GLN A 1 108 ? -16.908 -4.939 6.342 1.00 90.69 108 GLN A N 1
ATOM 822 C CA . GLN A 1 108 ? -18.233 -4.880 5.718 1.00 90.69 108 GLN A CA 1
ATOM 823 C C . GLN A 1 108 ? -18.637 -6.241 5.144 1.00 90.69 108 GLN A C 1
ATOM 825 O O . GLN A 1 108 ? -19.713 -6.737 5.458 1.00 90.69 108 GLN A O 1
ATOM 830 N N . LYS A 1 109 ? -17.728 -6.920 4.430 1.00 90.62 109 LYS A N 1
ATOM 831 C CA . LYS A 1 109 ? -17.962 -8.292 3.943 1.00 90.62 109 LYS A CA 1
ATOM 832 C C . LYS A 1 109 ? -18.270 -9.275 5.069 1.00 90.62 109 LYS A C 1
ATOM 834 O O . LYS A 1 109 ? -19.146 -10.117 4.923 1.00 90.62 109 LYS A O 1
ATOM 839 N N . LEU A 1 110 ? -17.544 -9.175 6.181 1.00 87.25 110 LEU A N 1
ATOM 840 C CA . LEU A 1 110 ? -17.790 -10.009 7.354 1.00 87.25 110 LEU A CA 1
ATOM 841 C C . LEU A 1 110 ? -19.128 -9.652 8.012 1.00 87.25 110 LEU A C 1
ATOM 843 O O . LEU A 1 110 ? -19.871 -10.546 8.382 1.00 87.25 110 LEU A O 1
ATOM 847 N N . ARG A 1 111 ? -19.497 -8.373 8.102 1.00 83.31 111 ARG A N 1
ATOM 848 C CA . ARG A 1 111 ? -20.795 -7.938 8.645 1.00 83.31 111 ARG A CA 1
ATOM 849 C C . ARG A 1 111 ? -21.990 -8.349 7.777 1.00 83.31 111 ARG A C 1
ATOM 851 O O . ARG A 1 111 ? -23.086 -8.498 8.300 1.00 83.31 111 ARG A O 1
ATOM 858 N N . GLU A 1 112 ? -21.789 -8.515 6.477 1.00 86.75 112 GLU A N 1
ATOM 859 C CA . GLU A 1 112 ? -22.808 -8.981 5.526 1.00 86.75 112 GLU A CA 1
ATOM 860 C C . GLU A 1 112 ? -22.848 -10.513 5.391 1.00 86.75 112 GLU A C 1
ATOM 862 O O . GLU A 1 112 ? -23.701 -11.051 4.684 1.00 86.75 112 GLU A O 1
ATOM 867 N N . SER A 1 113 ? -21.923 -11.227 6.039 1.00 85.44 113 SER A N 1
ATOM 868 C CA . SER A 1 113 ? -21.838 -12.681 5.925 1.00 85.44 113 SER A CA 1
ATOM 869 C C . SER A 1 113 ? -23.015 -13.384 6.631 1.00 85.44 113 SER A C 1
ATOM 871 O O . SER A 1 113 ? -23.554 -12.888 7.622 1.00 85.44 113 SER A O 1
ATOM 873 N N . PRO A 1 114 ? -23.486 -14.532 6.118 1.00 83.25 114 PRO A N 1
ATOM 874 C CA . PRO A 1 114 ? -24.671 -15.206 6.656 1.00 83.25 114 PRO A CA 1
ATOM 875 C C . PRO A 1 114 ? -24.447 -15.803 8.056 1.00 83.25 114 PRO A C 1
ATOM 877 O O . PRO A 1 114 ? -25.404 -16.004 8.800 1.00 83.25 114 PRO A O 1
ATOM 880 N N . ASP A 1 115 ? -23.194 -16.063 8.423 1.00 81.88 115 ASP A N 1
ATOM 881 C CA . ASP A 1 115 ? -22.746 -16.622 9.700 1.00 81.88 115 ASP A CA 1
ATOM 882 C C . ASP A 1 115 ? -22.543 -15.562 10.793 1.00 81.88 115 ASP A C 1
ATOM 884 O O . ASP A 1 115 ? -22.218 -15.910 11.921 1.00 81.88 115 ASP A O 1
ATOM 888 N N . VAL A 1 116 ? -22.808 -14.280 10.512 1.00 76.44 116 VAL A N 1
ATOM 889 C CA . VAL A 1 116 ? -22.736 -13.165 11.482 1.00 76.44 116 VAL A CA 1
ATOM 890 C C . VAL A 1 116 ? -23.392 -13.499 12.820 1.00 76.44 116 VAL A C 1
ATOM 892 O O . VAL A 1 116 ? -22.853 -13.170 13.869 1.00 76.44 116 VAL A O 1
ATOM 895 N N . HIS A 1 117 ? -24.527 -14.193 12.815 1.00 71.06 117 HIS A N 1
ATOM 896 C CA . HIS A 1 117 ? -25.255 -14.510 14.046 1.00 71.06 117 HIS A CA 1
ATOM 897 C C . HIS A 1 117 ? -24.525 -15.550 14.917 1.00 71.06 117 HIS A C 1
ATOM 899 O O . HIS A 1 117 ? -24.749 -15.620 16.120 1.00 71.06 117 HIS A O 1
ATOM 905 N N . GLU A 1 118 ? -23.596 -16.322 14.349 1.00 73.62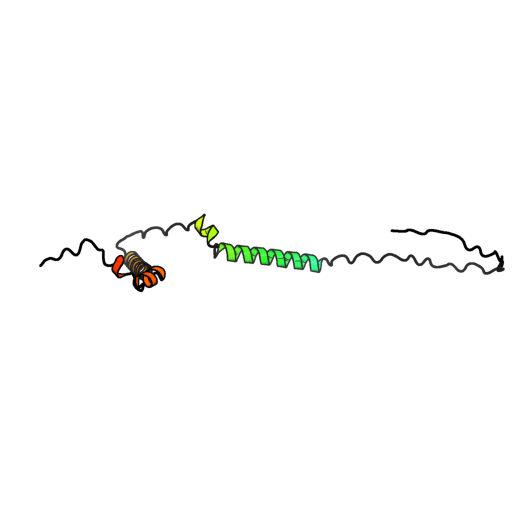 118 GLU A N 1
ATOM 906 C CA . GLU A 1 118 ? -22.793 -17.306 15.080 1.00 73.62 118 GLU A CA 1
ATOM 907 C C . GLU A 1 118 ? -21.675 -16.648 15.909 1.00 73.62 118 GLU A C 1
ATOM 909 O O . GLU A 1 118 ? -21.308 -17.155 16.969 1.00 73.62 118 GLU A O 1
ATOM 914 N N . TRP A 1 119 ? -21.152 -15.496 15.471 1.00 70.69 119 TRP A N 1
ATOM 915 C CA . TRP A 1 119 ? -19.960 -14.883 16.075 1.00 70.69 119 TRP A CA 1
ATOM 916 C C . TRP A 1 119 ? -20.107 -1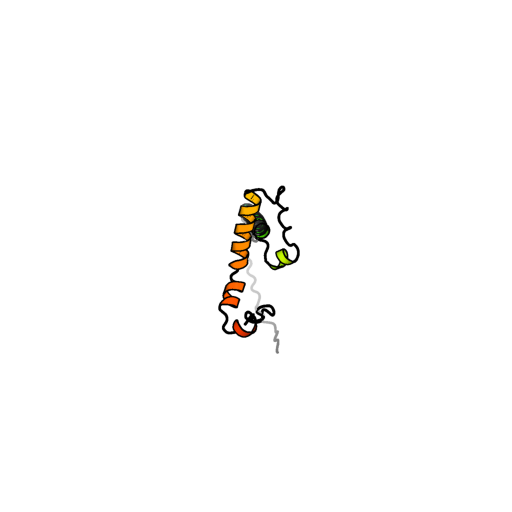3.405 16.474 1.00 70.69 119 TRP A C 1
ATOM 918 O O . TRP A 1 119 ? -19.450 -12.974 17.424 1.00 70.69 119 TRP A O 1
ATOM 928 N N . TYR A 1 120 ? -20.978 -12.619 15.830 1.00 60.47 120 TYR A N 1
ATOM 929 C CA . TYR A 1 120 ? -21.254 -11.218 16.196 1.00 60.47 120 TYR A CA 1
ATOM 930 C C . TYR A 1 120 ? -22.309 -11.081 17.311 1.00 60.47 120 TYR A C 1
ATOM 932 O O . TYR A 1 120 ? -22.296 -10.069 18.019 1.00 60.47 120 TYR A O 1
ATOM 940 N N . GLU A 1 121 ? -23.174 -12.082 17.517 1.00 57.50 121 GLU A N 1
ATOM 941 C CA . GLU A 1 121 ? -24.188 -12.090 18.594 1.00 57.50 121 GLU A CA 1
ATOM 942 C C . GLU A 1 121 ? -23.668 -12.622 19.938 1.00 57.50 121 GLU A C 1
ATOM 944 O O . GLU A 1 121 ? -24.301 -12.449 20.977 1.00 57.50 121 GLU A O 1
ATOM 949 N N . GLY A 1 122 ? -22.464 -13.190 19.967 1.00 57.00 122 GLY A N 1
ATOM 950 C CA . GLY A 1 122 ? -21.834 -13.703 21.180 1.00 57.00 122 GLY A CA 1
ATOM 951 C C . GLY A 1 122 ? -21.226 -12.632 22.089 1.00 57.00 122 GLY A C 1
ATOM 952 O O . GLY A 1 122 ? -20.173 -12.889 22.665 1.00 57.00 122 GLY A O 1
ATOM 953 N N . ARG A 1 123 ? -21.808 -11.430 22.232 1.00 61.06 123 ARG A N 1
ATOM 954 C CA . ARG A 1 123 ? -21.335 -10.478 23.256 1.00 61.06 123 ARG A CA 1
ATOM 955 C C . ARG A 1 123 ? -21.807 -10.970 24.632 1.00 61.06 123 ARG A C 1
ATOM 957 O O . ARG A 1 123 ? -22.992 -10.838 24.932 1.00 61.06 123 ARG A O 1
ATOM 964 N N . PRO A 1 124 ? -20.928 -11.464 25.525 1.00 62.62 124 PRO A N 1
ATOM 965 C CA . PRO A 1 124 ? -21.340 -12.062 26.802 1.00 62.62 124 PRO A CA 1
ATOM 966 C C . PRO A 1 124 ? -21.934 -11.066 27.820 1.00 62.62 124 PRO A C 1
ATOM 968 O O . PRO A 1 124 ? -22.184 -11.432 28.965 1.00 62.62 124 PRO A O 1
ATOM 971 N N . PHE A 1 125 ? -22.147 -9.803 27.444 1.00 56.88 125 PHE A N 1
ATOM 972 C CA . PHE A 1 125 ? -22.572 -8.722 28.339 1.00 56.88 125 PHE A CA 1
ATOM 973 C C . PHE A 1 125 ? -24.008 -8.234 28.114 1.00 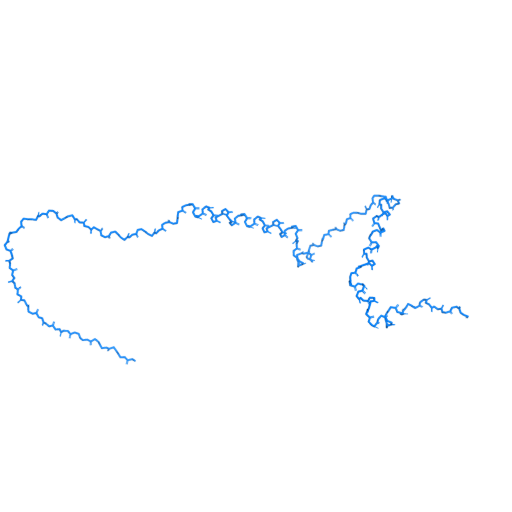56.88 125 PHE A C 1
ATOM 975 O O . PHE A 1 125 ? -24.475 -7.398 28.884 1.00 56.88 125 PHE A O 1
ATOM 982 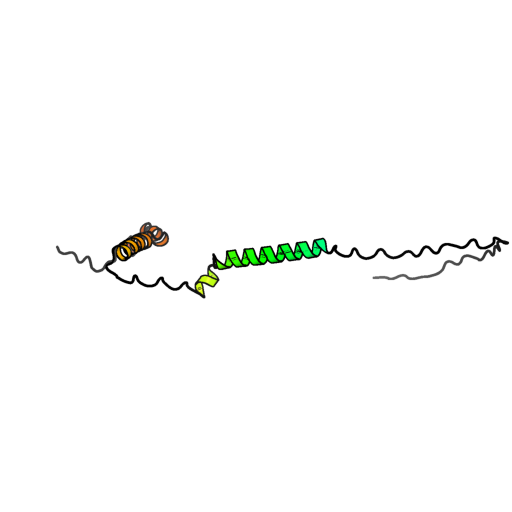N N . GLN A 1 126 ? -24.763 -8.799 27.165 1.00 55.66 126 GLN A N 1
ATOM 983 C CA . GLN A 1 126 ? -26.228 -8.694 27.195 1.00 55.66 126 GLN A CA 1
ATOM 984 C C . GLN A 1 126 ? -26.794 -9.701 28.205 1.00 55.66 126 GLN A C 1
ATOM 986 O O . GLN A 1 126 ? -27.492 -10.654 27.869 1.00 55.66 126 GLN A O 1
ATOM 991 N N . LYS A 1 127 ? -26.471 -9.495 29.486 1.00 53.28 127 LYS A N 1
ATOM 992 C CA . LYS A 1 127 ? -27.218 -10.129 30.568 1.00 53.28 127 LYS A CA 1
ATOM 993 C C . LYS A 1 127 ? -28.543 -9.379 30.685 1.00 53.28 127 LYS A C 1
ATOM 995 O O . LYS A 1 127 ? -28.575 -8.195 31.003 1.00 53.28 127 LYS A O 1
ATOM 1000 N N . ASN A 1 128 ? -29.606 -10.084 30.333 1.00 56.47 128 ASN A N 1
ATOM 1001 C CA . ASN A 1 128 ? -30.989 -9.638 30.352 1.00 56.47 128 ASN A CA 1
ATOM 1002 C C . ASN A 1 128 ? -31.351 -9.124 31.761 1.00 56.47 128 ASN A C 1
ATOM 1004 O O . ASN A 1 128 ? -31.410 -9.916 32.700 1.00 56.47 128 ASN A O 1
ATOM 1008 N N . ASN A 1 129 ? -31.550 -7.813 31.921 1.00 54.09 129 ASN A N 1
ATOM 1009 C CA . ASN A 1 129 ? -32.195 -7.259 33.109 1.00 54.09 129 ASN A CA 1
ATOM 1010 C C . ASN A 1 129 ? -33.706 -7.288 32.846 1.00 54.09 129 ASN A C 1
ATOM 1012 O O . ASN A 1 129 ? -34.248 -6.344 32.270 1.00 54.09 129 ASN A O 1
ATOM 1016 N N . ALA A 1 130 ? -34.342 -8.396 33.218 1.00 50.09 130 ALA A N 1
ATOM 1017 C CA . ALA A 1 130 ? -35.789 -8.529 33.353 1.00 50.09 130 ALA A CA 1
ATOM 1018 C C . ALA A 1 130 ? -36.103 -8.927 34.797 1.00 50.09 130 ALA A C 1
ATOM 1020 O O . ALA A 1 130 ? -35.359 -9.785 35.329 1.00 50.09 130 ALA A O 1
#

Foldseek 3Di:
DDDDDDDDDDDDDDDDDDDDDDDDDDDDDPPDPPPDPDPPVVVVVVVVVVVVVVVVVCCVVCVVPPPPVVCVVPPDDDPDQPPDCPDPVNVVVVVVVVVCVCPPPVNVCCCPDPCCCVPVVPPVPPPDPD